Protein AF-A0A377XHD4-F1 (afdb_monomer_lite)

InterPro domains:
  IPR001851 ABC transporter, permease [PF02653] (3-111)

Structure (mmCIF, N/CA/C/O backbone):
data_AF-A0A377XHD4-F1
#
_entry.id   AF-A0A377XHD4-F1
#
loop_
_atom_site.group_PDB
_atom_site.id
_atom_site.type_symbol
_atom_site.label_atom_id
_atom_site.label_alt_id
_atom_site.label_comp_id
_atom_site.label_asym_id
_atom_site.label_entity_id
_atom_site.label_seq_id
_atom_site.pdbx_PDB_ins_code
_atom_site.Cartn_x
_atom_site.Cartn_y
_atom_site.Cartn_z
_atom_site.occupancy
_atom_site.B_iso_or_equiv
_atom_site.auth_seq_id
_atom_site.auth_comp_id
_atom_site.auth_asym_id
_atom_site.auth_atom_id
_atom_site.pdbx_PDB_model_num
ATOM 1 N N . MET A 1 1 ? -12.209 2.054 0.704 1.00 70.94 1 MET A N 1
ATOM 2 C CA . MET A 1 1 ? -13.203 3.021 1.228 1.00 70.94 1 MET A CA 1
ATOM 3 C C . MET A 1 1 ? -14.648 2.542 1.090 1.00 70.94 1 MET A C 1
ATOM 5 O O . MET A 1 1 ? -15.333 2.588 2.097 1.00 70.94 1 MET A O 1
ATOM 9 N N . LEU A 1 2 ? -15.109 2.061 -0.081 1.00 71.88 2 LEU A N 1
ATOM 10 C CA . LEU A 1 2 ? -16.499 1.586 -0.277 1.00 71.88 2 LEU A CA 1
ATOM 11 C C . LEU A 1 2 ? -16.975 0.638 0.840 1.00 71.88 2 LEU A C 1
ATOM 13 O O . LEU A 1 2 ? -17.995 0.892 1.466 1.00 71.88 2 LEU A O 1
ATOM 17 N N . PHE A 1 3 ? -16.193 -0.406 1.119 1.00 69.25 3 PHE A N 1
ATOM 18 C CA . PHE A 1 3 ? -16.519 -1.399 2.141 1.00 69.25 3 PHE A CA 1
ATOM 19 C C . PHE A 1 3 ? -16.606 -0.798 3.554 1.00 69.25 3 PHE A C 1
ATOM 21 O O . PHE A 1 3 ? -17.571 -1.034 4.265 1.00 69.25 3 PHE A O 1
ATOM 28 N N . CYS A 1 4 ? -15.648 0.051 3.939 1.00 70.31 4 CYS A N 1
ATOM 29 C CA . CYS A 1 4 ? -15.655 0.710 5.248 1.00 70.31 4 CYS A CA 1
ATOM 30 C C . CYS A 1 4 ? -16.914 1.563 5.449 1.00 70.31 4 CYS A C 1
ATOM 32 O O . CYS A 1 4 ? -17.553 1.458 6.490 1.00 70.31 4 CYS A O 1
ATOM 34 N N . LEU A 1 5 ? -17.305 2.334 4.425 1.00 75.56 5 LEU A N 1
ATOM 35 C CA . LEU A 1 5 ? -18.517 3.156 4.472 1.00 75.56 5 LEU A CA 1
ATOM 36 C C . LEU A 1 5 ? -19.784 2.304 4.595 1.00 75.56 5 LEU A C 1
ATOM 38 O O . LEU A 1 5 ? -20.689 2.676 5.338 1.00 75.56 5 LEU A O 1
ATOM 42 N N . ALA A 1 6 ? -19.844 1.164 3.900 1.00 74.06 6 ALA A N 1
ATOM 43 C CA . ALA A 1 6 ? -20.957 0.223 4.023 1.00 74.06 6 ALA A CA 1
ATOM 44 C C . ALA A 1 6 ? -21.071 -0.352 5.448 1.00 74.06 6 ALA A C 1
ATOM 46 O O . ALA A 1 6 ? -22.179 -0.533 5.947 1.00 74.06 6 ALA A O 1
ATOM 47 N N . SER A 1 7 ? -19.940 -0.549 6.129 1.00 71.44 7 SER A N 1
ATOM 48 C CA . SER A 1 7 ? -19.875 -0.990 7.529 1.00 71.44 7 SER A CA 1
ATOM 49 C C . SER A 1 7 ? -20.094 0.130 8.558 1.00 71.44 7 SER A C 1
ATOM 51 O O . SER A 1 7 ? -20.024 -0.128 9.757 1.00 71.44 7 SER A O 1
ATOM 53 N N . GLY A 1 8 ? -20.363 1.368 8.123 1.00 75.19 8 GLY A N 1
ATOM 54 C CA . GLY A 1 8 ? -20.560 2.526 9.005 1.00 75.19 8 GLY A CA 1
ATOM 55 C C . GLY A 1 8 ? -19.269 3.150 9.550 1.00 75.19 8 GLY A C 1
ATOM 56 O O . GLY A 1 8 ? -19.336 4.033 10.403 1.00 75.19 8 GLY A O 1
ATOM 57 N N . ASP A 1 9 ? -18.110 2.728 9.042 1.00 80.56 9 ASP A N 1
ATOM 58 C CA . ASP A 1 9 ? -16.787 3.200 9.445 1.00 80.56 9 ASP A CA 1
ATOM 59 C C . ASP A 1 9 ? -16.126 4.069 8.359 1.00 80.56 9 ASP A C 1
ATOM 61 O O . ASP A 1 9 ? -16.494 4.072 7.183 1.00 80.56 9 ASP A O 1
ATOM 65 N N . PHE A 1 10 ? -15.085 4.808 8.746 1.00 80.12 10 PHE A N 1
ATOM 66 C CA . PHE A 1 10 ? -14.289 5.630 7.833 1.00 80.12 10 PHE A CA 1
ATOM 67 C C . PHE A 1 10 ? -12.862 5.096 7.737 1.00 80.12 10 PHE A C 1
ATOM 69 O O . PHE A 1 10 ? -12.221 4.861 8.758 1.00 80.12 10 PHE A O 1
ATOM 76 N N . ASP A 1 11 ? -12.343 4.971 6.512 1.00 86.12 11 ASP A N 1
ATOM 77 C CA . ASP A 1 11 ? -10.920 4.726 6.266 1.00 86.12 11 ASP A CA 1
ATOM 78 C C . ASP A 1 11 ? -10.285 5.933 5.583 1.00 86.12 11 ASP A C 1
ATOM 80 O O . ASP A 1 11 ? -10.370 6.111 4.366 1.00 86.12 11 ASP A O 1
ATOM 84 N N . LEU A 1 12 ? -9.648 6.769 6.399 1.00 89.75 12 LEU A N 1
ATOM 85 C CA . LEU A 1 12 ? -8.929 7.956 5.943 1.00 89.75 12 LEU A CA 1
ATOM 86 C C . LEU A 1 12 ? -7.500 7.640 5.482 1.00 89.75 12 LEU A C 1
ATOM 88 O O . LEU A 1 12 ? -6.869 8.458 4.815 1.00 89.75 12 LEU A O 1
ATOM 92 N N . SER A 1 13 ? -6.987 6.445 5.785 1.00 92.19 13 SER A N 1
ATOM 93 C CA . SER A 1 13 ? -5.611 6.068 5.458 1.00 92.19 13 SER A CA 1
ATOM 94 C C . SER A 1 13 ? -5.407 5.745 3.976 1.00 92.19 13 SER A C 1
ATOM 96 O O . SER A 1 13 ? -4.274 5.825 3.498 1.00 92.19 13 SER A O 1
ATOM 98 N N . VAL A 1 14 ? -6.488 5.473 3.228 1.00 92.12 14 VAL A N 1
ATOM 99 C CA . VAL A 1 14 ? -6.475 5.020 1.823 1.00 92.12 14 VAL A CA 1
ATOM 100 C C . VAL A 1 14 ? -5.527 5.830 0.939 1.00 92.12 14 VAL A C 1
ATOM 102 O O . VAL A 1 14 ? -4.692 5.248 0.255 1.00 92.12 14 VAL A O 1
ATOM 105 N N . ALA A 1 15 ? -5.604 7.163 0.968 1.00 92.50 15 ALA A N 1
ATOM 106 C CA . ALA A 1 15 ? -4.766 8.006 0.112 1.00 92.50 15 ALA A CA 1
ATOM 107 C C . ALA A 1 15 ? -3.268 7.857 0.428 1.00 92.50 15 ALA A C 1
ATOM 109 O O . ALA A 1 15 ? -2.437 7.792 -0.477 1.00 92.50 15 ALA A O 1
ATOM 110 N N . SER A 1 16 ? -2.925 7.760 1.715 1.00 95.19 16 SER A N 1
ATOM 111 C CA . SER A 1 16 ? -1.532 7.604 2.146 1.00 95.19 16 SER A CA 1
ATOM 112 C C . SER A 1 16 ? -1.009 6.200 1.852 1.00 95.19 16 SER A C 1
ATOM 114 O O . SER A 1 16 ? 0.137 6.059 1.435 1.00 95.19 16 SER A O 1
ATOM 116 N N . VAL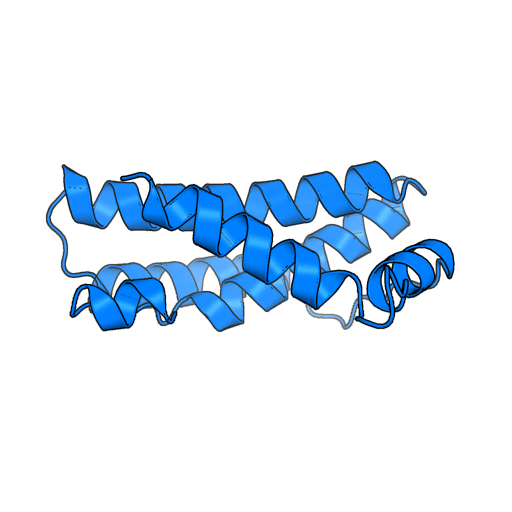 A 1 17 ? -1.855 5.174 1.991 1.00 96.62 17 VAL A N 1
ATOM 117 C CA . VAL A 1 17 ? -1.527 3.790 1.617 1.00 96.62 17 VAL A CA 1
ATOM 118 C C . VAL A 1 17 ? -1.293 3.666 0.118 1.00 96.62 17 VAL A C 1
ATOM 120 O O . VAL A 1 17 ? -0.284 3.088 -0.273 1.00 96.62 17 VAL A O 1
ATOM 123 N N . ILE A 1 18 ? -2.153 4.258 -0.717 1.00 94.94 18 ILE A N 1
ATOM 124 C CA . ILE A 1 18 ? -1.967 4.283 -2.177 1.00 94.94 18 ILE A CA 1
ATOM 125 C C . ILE A 1 18 ? -0.628 4.938 -2.533 1.00 94.94 18 ILE A C 1
ATOM 127 O O . ILE A 1 18 ? 0.152 4.362 -3.290 1.00 94.94 18 ILE A O 1
ATOM 131 N N . ALA A 1 19 ? -0.331 6.108 -1.958 1.00 95.44 19 ALA A N 1
ATOM 132 C CA . ALA A 1 19 ? 0.921 6.814 -2.221 1.00 95.44 19 ALA A CA 1
ATOM 133 C C . ALA A 1 19 ? 2.150 5.994 -1.789 1.00 95.44 19 ALA A C 1
ATOM 135 O O . ALA A 1 19 ? 3.094 5.836 -2.560 1.00 95.44 19 ALA A O 1
ATOM 136 N N . CYS A 1 20 ? 2.126 5.432 -0.579 1.00 97.12 20 CYS A N 1
ATOM 137 C CA . CYS A 1 20 ? 3.239 4.659 -0.036 1.00 97.12 20 CYS A CA 1
ATOM 138 C C . CYS A 1 20 ? 3.461 3.344 -0.795 1.00 97.12 20 CYS A C 1
ATOM 140 O O . CYS A 1 20 ? 4.598 3.009 -1.126 1.00 97.12 20 CYS A O 1
ATOM 142 N N . ALA A 1 21 ? 2.388 2.628 -1.141 1.00 97.12 21 ALA A N 1
ATOM 143 C CA . ALA A 1 21 ? 2.464 1.407 -1.938 1.00 97.12 21 ALA A CA 1
ATOM 144 C C . ALA A 1 21 ? 2.994 1.689 -3.351 1.00 97.12 21 ALA A C 1
ATOM 146 O O . ALA A 1 21 ? 3.831 0.936 -3.850 1.00 97.12 21 ALA A O 1
ATOM 147 N N . GLY A 1 22 ? 2.568 2.794 -3.973 1.00 95.56 22 GLY A N 1
ATOM 148 C CA . GLY A 1 22 ? 3.058 3.226 -5.284 1.00 95.56 22 GLY A CA 1
ATOM 149 C C . GLY A 1 22 ? 4.547 3.571 -5.271 1.00 95.56 22 GLY A C 1
ATOM 150 O O . GLY A 1 22 ? 5.305 3.038 -6.076 1.00 95.56 22 GLY A O 1
ATOM 151 N N . VAL A 1 23 ? 4.989 4.388 -4.310 1.00 96.88 23 VAL A N 1
ATOM 152 C CA . VAL A 1 23 ? 6.413 4.728 -4.135 1.00 96.88 23 VAL A CA 1
ATOM 153 C C . VAL A 1 23 ? 7.245 3.481 -3.848 1.00 96.88 23 VAL A C 1
ATOM 155 O O . VAL A 1 23 ? 8.292 3.296 -4.457 1.00 96.88 23 VAL A O 1
ATOM 158 N N . THR A 1 24 ? 6.774 2.596 -2.967 1.00 97.12 24 THR A N 1
ATOM 159 C CA . THR A 1 24 ? 7.472 1.341 -2.645 1.00 97.12 24 THR A CA 1
ATOM 160 C C . THR A 1 24 ? 7.613 0.457 -3.877 1.00 97.12 24 THR A C 1
ATOM 162 O O . THR A 1 24 ? 8.692 -0.066 -4.136 1.00 97.12 24 THR A O 1
ATOM 165 N N . THR A 1 25 ? 6.548 0.341 -4.674 1.00 97.00 25 THR A N 1
ATOM 166 C CA . THR A 1 25 ? 6.582 -0.369 -5.958 1.00 97.00 25 THR A CA 1
ATOM 167 C C . THR A 1 25 ? 7.648 0.232 -6.867 1.00 97.00 25 THR A C 1
ATOM 169 O O . THR A 1 25 ? 8.507 -0.495 -7.355 1.00 97.00 25 THR A O 1
ATOM 172 N N . ALA A 1 26 ? 7.643 1.555 -7.045 1.00 96.38 26 ALA A N 1
ATOM 173 C CA . ALA A 1 26 ? 8.586 2.242 -7.919 1.00 96.38 26 ALA A CA 1
ATOM 174 C C . ALA A 1 26 ? 10.043 2.064 -7.471 1.00 96.38 26 ALA A C 1
ATOM 176 O O . ALA A 1 26 ? 10.893 1.677 -8.268 1.00 96.38 26 ALA A O 1
ATOM 177 N N . VAL A 1 27 ? 10.323 2.270 -6.183 1.00 96.31 27 VAL A N 1
ATOM 178 C CA . VAL A 1 27 ? 11.665 2.099 -5.611 1.00 96.31 27 VAL A CA 1
ATOM 179 C C . VAL A 1 27 ? 12.153 0.662 -5.777 1.00 96.31 27 VAL A C 1
ATOM 181 O O . VAL A 1 27 ? 13.282 0.450 -6.208 1.00 96.31 27 VAL A O 1
ATOM 184 N N . VAL A 1 28 ? 11.315 -0.338 -5.497 1.00 96.69 28 VAL A N 1
ATOM 185 C CA . VAL A 1 28 ? 11.718 -1.746 -5.616 1.00 96.69 28 VAL A CA 1
ATOM 186 C C . VAL A 1 28 ? 11.940 -2.151 -7.074 1.00 96.69 28 VAL A C 1
ATOM 188 O O . VAL A 1 28 ? 12.904 -2.868 -7.340 1.00 96.69 28 VAL A O 1
ATOM 191 N N . ILE A 1 29 ? 11.126 -1.678 -8.027 1.00 96.38 29 ILE A N 1
ATOM 192 C CA . ILE A 1 29 ? 11.384 -1.904 -9.463 1.00 96.38 29 ILE A CA 1
ATOM 193 C C . ILE A 1 29 ? 12.732 -1.298 -9.847 1.00 96.38 29 ILE A C 1
ATOM 195 O O . ILE A 1 29 ? 13.555 -1.990 -10.435 1.00 96.38 29 ILE A O 1
ATOM 199 N N . ASN A 1 30 ? 12.985 -0.047 -9.463 1.00 94.12 30 ASN A N 1
ATOM 200 C CA . ASN A 1 30 ? 14.210 0.660 -9.833 1.00 94.12 30 ASN A CA 1
ATOM 201 C C . ASN A 1 30 ? 15.468 0.041 -9.197 1.00 94.12 30 ASN A C 1
ATOM 203 O O . ASN A 1 30 ? 16.534 0.085 -9.798 1.00 94.12 30 ASN A O 1
ATOM 207 N N . LEU A 1 31 ? 15.360 -0.545 -7.999 1.00 94.12 31 LEU A N 1
ATOM 208 C CA . LEU A 1 31 ? 16.484 -1.195 -7.313 1.00 94.12 31 LEU A CA 1
ATOM 209 C C . LEU A 1 31 ? 16.734 -2.639 -7.762 1.00 94.12 31 LEU A C 1
ATOM 211 O O . LEU A 1 31 ? 17.873 -3.094 -7.733 1.00 94.12 31 LEU A O 1
ATOM 215 N N . SER A 1 32 ? 15.680 -3.386 -8.097 1.00 94.38 32 SER A N 1
ATOM 216 C CA . SER A 1 32 ? 15.776 -4.824 -8.400 1.00 94.38 32 SER A CA 1
ATOM 217 C C . SER A 1 32 ? 15.671 -5.159 -9.886 1.00 94.38 32 SER A C 1
ATOM 219 O O . SER A 1 32 ? 15.838 -6.322 -10.247 1.00 94.38 32 SER A O 1
ATOM 221 N N . GLU A 1 33 ? 15.314 -4.179 -10.722 1.00 91.88 33 GLU A N 1
ATOM 222 C CA . GLU A 1 33 ? 14.964 -4.325 -12.146 1.00 91.88 33 GLU A CA 1
ATOM 223 C C . GLU A 1 33 ? 13.827 -5.335 -12.415 1.00 91.88 33 GLU A C 1
ATOM 225 O O . GLU A 1 33 ? 13.543 -5.721 -13.553 1.00 91.88 33 GLU A O 1
ATOM 230 N N . SER A 1 34 ? 13.134 -5.766 -11.357 1.00 93.69 34 SER A N 1
ATOM 231 C CA . SER A 1 34 ? 12.096 -6.785 -11.408 1.00 93.69 34 SER A CA 1
ATOM 232 C C . SER A 1 34 ? 10.727 -6.176 -11.152 1.00 93.69 34 SER A C 1
ATOM 234 O O . SER A 1 34 ? 10.361 -5.819 -10.029 1.00 93.69 34 SER A O 1
ATOM 236 N N . LEU A 1 35 ? 9.927 -6.146 -12.217 1.00 93.56 35 LEU A N 1
ATOM 237 C CA . LEU A 1 35 ? 8.530 -5.725 -12.196 1.00 93.56 35 LEU A CA 1
ATOM 238 C C . LEU A 1 35 ? 7.719 -6.448 -11.109 1.00 93.56 35 LEU A C 1
ATOM 240 O O . LEU A 1 35 ? 6.995 -5.825 -10.334 1.00 93.56 35 LEU A O 1
ATOM 244 N N . TRP A 1 36 ? 7.852 -7.773 -11.042 1.00 94.50 36 TRP A N 1
ATOM 245 C CA . TRP A 1 36 ? 7.053 -8.610 -10.148 1.00 94.50 36 TRP A CA 1
ATOM 246 C C . TRP A 1 36 ? 7.418 -8.413 -8.678 1.00 94.50 36 TRP A C 1
ATOM 248 O O . TRP A 1 36 ? 6.523 -8.413 -7.834 1.00 94.50 36 TRP A O 1
ATOM 258 N N . LEU A 1 37 ? 8.703 -8.197 -8.371 1.00 95.81 37 LEU A N 1
ATOM 259 C CA . LEU A 1 37 ? 9.136 -7.878 -7.007 1.00 95.81 37 LEU A CA 1
ATOM 260 C C . LEU A 1 37 ? 8.579 -6.528 -6.556 1.00 95.81 37 LEU A C 1
ATOM 262 O O . LEU A 1 37 ? 8.104 -6.414 -5.427 1.00 95.81 37 LEU A O 1
ATOM 266 N N . GLY A 1 38 ? 8.566 -5.536 -7.447 1.00 96.06 38 GLY A N 1
ATOM 267 C CA . GLY A 1 38 ? 7.944 -4.245 -7.181 1.00 96.06 38 GLY A CA 1
ATOM 268 C C . GLY A 1 38 ? 6.462 -4.347 -6.859 1.00 96.06 38 GLY A C 1
ATOM 269 O O . GLY A 1 38 ? 6.018 -3.862 -5.818 1.00 96.06 38 GLY A O 1
ATOM 270 N N . ILE A 1 39 ? 5.703 -5.017 -7.732 1.00 94.75 39 ILE A N 1
ATOM 271 C CA . ILE A 1 39 ? 4.260 -5.229 -7.546 1.00 94.75 39 ILE A CA 1
ATOM 272 C C . ILE A 1 39 ? 3.998 -5.960 -6.225 1.00 94.75 39 ILE A C 1
ATOM 274 O O . ILE A 1 39 ? 3.144 -5.538 -5.444 1.00 94.75 39 ILE A O 1
ATOM 278 N N . ALA A 1 40 ? 4.752 -7.025 -5.940 1.00 96.69 40 ALA A N 1
ATOM 279 C CA . ALA A 1 40 ? 4.617 -7.775 -4.696 1.00 96.69 40 ALA A CA 1
ATOM 280 C C . ALA A 1 40 ? 4.892 -6.899 -3.464 1.00 96.69 40 ALA A C 1
ATOM 282 O O . ALA A 1 40 ? 4.133 -6.955 -2.499 1.00 96.69 40 ALA A O 1
ATOM 283 N N . ALA A 1 41 ? 5.924 -6.053 -3.499 1.00 97.06 41 ALA A N 1
ATOM 284 C CA . ALA A 1 41 ? 6.254 -5.155 -2.395 1.00 97.06 41 ALA A CA 1
ATOM 285 C C . ALA A 1 41 ? 5.145 -4.124 -2.123 1.00 97.06 41 ALA A C 1
ATOM 287 O O . ALA A 1 41 ? 4.750 -3.934 -0.970 1.00 97.06 41 ALA A O 1
ATOM 288 N N . GLY A 1 42 ? 4.593 -3.502 -3.171 1.00 96.38 42 GLY A N 1
ATOM 289 C CA . GLY A 1 42 ? 3.464 -2.576 -3.039 1.00 96.38 42 GLY A CA 1
ATOM 290 C C . GLY A 1 42 ? 2.208 -3.242 -2.473 1.00 96.38 42 GLY A C 1
ATOM 291 O O . GLY A 1 42 ? 1.583 -2.709 -1.553 1.00 96.38 42 GLY A O 1
ATOM 292 N N . LEU A 1 43 ? 1.865 -4.434 -2.974 1.00 95.38 43 LEU A N 1
ATOM 293 C CA . LEU A 1 43 ? 0.728 -5.220 -2.483 1.00 95.38 43 LEU A CA 1
ATOM 294 C C . LEU A 1 43 ? 0.901 -5.624 -1.016 1.00 95.38 43 LEU A C 1
ATOM 296 O O . LEU A 1 43 ? -0.040 -5.489 -0.232 1.00 95.38 43 LEU A O 1
ATOM 300 N N . LEU A 1 44 ? 2.099 -6.070 -0.628 1.00 96.88 44 LEU A N 1
ATOM 301 C CA . LEU A 1 44 ? 2.416 -6.414 0.758 1.00 96.88 44 LEU A CA 1
ATOM 302 C C . LEU A 1 44 ? 2.257 -5.209 1.686 1.00 96.88 44 LEU A C 1
ATOM 304 O O . LEU A 1 44 ? 1.679 -5.351 2.761 1.00 96.88 44 LEU A O 1
ATOM 308 N N . LEU A 1 45 ? 2.701 -4.019 1.274 1.00 96.62 45 LEU A N 1
ATOM 309 C CA . LEU A 1 45 ? 2.544 -2.808 2.080 1.00 96.62 45 LEU A CA 1
ATOM 310 C C . LEU A 1 45 ? 1.066 -2.453 2.291 1.00 96.62 45 LEU A C 1
ATOM 312 O O . LEU A 1 45 ? 0.651 -2.174 3.418 1.00 96.62 45 LEU A O 1
ATOM 316 N N . GLY A 1 46 ? 0.262 -2.511 1.227 1.00 94.62 46 GLY A N 1
ATOM 317 C CA . GLY A 1 46 ? -1.183 -2.291 1.315 1.00 94.62 46 GLY A CA 1
ATOM 318 C C . GLY A 1 46 ? -1.874 -3.310 2.224 1.00 94.62 46 GLY A C 1
ATOM 319 O O . GLY A 1 46 ? -2.643 -2.929 3.109 1.00 94.62 46 GLY A O 1
ATOM 320 N N . ALA A 1 47 ? -1.547 -4.595 2.063 1.00 94.31 47 ALA A N 1
ATOM 321 C CA . ALA A 1 47 ? -2.094 -5.679 2.874 1.00 94.31 47 ALA A CA 1
ATOM 322 C C . ALA A 1 47 ? -1.721 -5.536 4.357 1.00 94.31 47 ALA A C 1
ATOM 324 O O . ALA A 1 47 ? -2.586 -5.677 5.219 1.00 94.31 47 ALA A O 1
ATOM 325 N N . LEU A 1 48 ? -0.465 -5.197 4.664 1.00 96.06 48 LEU A N 1
ATOM 326 C CA . LEU A 1 48 ? -0.011 -4.956 6.034 1.00 96.06 48 LEU A CA 1
ATOM 327 C C . LEU A 1 48 ? -0.720 -3.755 6.659 1.00 96.06 48 LEU A C 1
ATOM 329 O O . LEU A 1 48 ? -1.165 -3.844 7.801 1.00 96.06 48 LEU A O 1
ATOM 333 N N . SER A 1 49 ? -0.886 -2.657 5.920 1.00 95.00 49 SER A N 1
ATOM 334 C CA . SER A 1 49 ? -1.626 -1.494 6.422 1.00 95.00 49 SER A CA 1
ATOM 335 C C . SER A 1 49 ? -3.087 -1.837 6.724 1.00 95.00 49 SER A C 1
ATOM 337 O O . SER A 1 49 ? -3.613 -1.444 7.767 1.00 95.00 49 SER A O 1
ATOM 339 N N . GLY A 1 50 ? -3.740 -2.594 5.837 1.00 92.25 50 GLY A N 1
ATOM 340 C CA . GLY A 1 50 ? -5.105 -3.078 6.049 1.00 92.25 50 GLY A CA 1
ATOM 341 C C . GLY A 1 50 ? -5.209 -4.008 7.258 1.00 92.25 50 GLY A C 1
ATOM 342 O O . GLY A 1 50 ? -6.094 -3.833 8.093 1.00 92.25 50 GLY A O 1
ATOM 343 N N . LEU A 1 51 ? -4.264 -4.941 7.401 1.00 94.38 51 LEU A N 1
ATOM 344 C CA . LEU A 1 51 ? -4.186 -5.865 8.532 1.00 94.38 51 LEU A CA 1
ATOM 345 C C . LEU A 1 51 ? -4.006 -5.119 9.858 1.00 94.38 51 LEU A C 1
ATOM 347 O O . LEU A 1 51 ? -4.697 -5.429 10.823 1.00 94.38 51 LEU A O 1
ATOM 351 N N . VAL A 1 52 ? -3.114 -4.127 9.914 1.00 95.38 52 VAL A N 1
ATOM 352 C CA . VAL A 1 52 ? -2.885 -3.317 11.120 1.00 95.38 52 VAL A CA 1
ATOM 353 C C . VAL A 1 52 ? -4.152 -2.558 11.504 1.00 95.38 52 VAL A C 1
ATOM 355 O O . VAL A 1 52 ? -4.587 -2.656 12.652 1.00 95.38 52 VAL A O 1
ATOM 358 N N . ASN A 1 53 ? -4.788 -1.865 10.555 1.00 93.06 53 ASN A N 1
ATOM 359 C CA . ASN A 1 53 ? -6.044 -1.158 10.815 1.00 93.06 53 ASN A CA 1
ATOM 360 C C . ASN A 1 53 ? -7.135 -2.121 11.301 1.00 93.06 53 ASN A C 1
ATOM 362 O O . ASN A 1 53 ? -7.735 -1.893 12.351 1.00 93.06 53 ASN A O 1
ATOM 366 N N . GLY A 1 54 ? -7.348 -3.224 10.579 1.00 91.06 54 GLY A N 1
ATOM 367 C CA . GLY A 1 54 ? -8.350 -4.232 10.921 1.00 91.06 54 GLY A CA 1
ATOM 368 C C . GLY A 1 54 ? -8.097 -4.875 12.282 1.00 91.06 54 GLY A C 1
ATOM 369 O O . GLY A 1 54 ? -9.025 -5.031 13.071 1.00 91.06 54 GLY A O 1
ATOM 370 N N . PHE A 1 55 ? -6.843 -5.185 12.613 1.00 95.38 55 PHE A N 1
ATOM 371 C CA . PHE A 1 55 ? -6.470 -5.745 13.909 1.00 95.38 55 PHE A CA 1
ATOM 372 C C . PHE A 1 55 ? -6.753 -4.769 15.053 1.00 95.38 55 PHE A C 1
ATOM 374 O O . PHE A 1 55 ? -7.374 -5.146 16.047 1.00 95.38 55 PHE A O 1
ATOM 381 N N . VAL A 1 56 ? -6.332 -3.511 14.919 1.00 95.25 56 VAL A N 1
ATOM 382 C CA . VAL A 1 56 ? -6.530 -2.491 15.957 1.00 95.25 56 VAL A CA 1
ATOM 383 C C . VAL A 1 56 ? -8.021 -2.235 16.193 1.00 95.25 56 VAL A C 1
ATOM 385 O O . VAL A 1 56 ? -8.461 -2.173 17.341 1.00 95.25 56 VAL A O 1
ATOM 388 N N . ILE A 1 57 ? -8.816 -2.157 15.129 1.00 92.44 57 ILE A N 1
ATOM 389 C CA . ILE A 1 57 ? -10.260 -1.927 15.238 1.00 92.44 57 ILE A CA 1
ATOM 390 C C . ILE A 1 57 ? -10.954 -3.163 15.829 1.00 92.44 57 ILE A C 1
ATOM 392 O O . ILE A 1 57 ? -11.624 -3.068 16.856 1.00 92.44 57 ILE A O 1
ATOM 396 N N . ALA A 1 58 ? -10.744 -4.348 15.248 1.00 92.06 58 ALA A N 1
ATOM 397 C CA . ALA A 1 58 ? -11.483 -5.553 15.626 1.00 92.06 58 ALA A CA 1
ATOM 398 C C . ALA A 1 58 ? -11.043 -6.158 16.970 1.00 92.06 58 ALA A C 1
ATOM 400 O O . ALA A 1 58 ? -11.873 -6.682 17.714 1.00 92.06 58 ALA A O 1
ATOM 401 N N . ARG A 1 59 ? -9.742 -6.123 17.300 1.00 95.00 59 ARG A N 1
ATOM 402 C CA . ARG A 1 59 ? -9.205 -6.734 18.532 1.00 95.00 59 ARG A CA 1
ATOM 403 C C . ARG A 1 59 ? -9.026 -5.739 19.664 1.00 95.00 59 ARG A C 1
ATOM 405 O O . ARG A 1 59 ? -9.374 -6.070 20.795 1.00 95.00 59 ARG A O 1
ATOM 412 N N . LEU A 1 60 ? -8.487 -4.553 19.382 1.00 94.50 60 LEU A N 1
ATOM 413 C CA . LEU A 1 60 ? -8.228 -3.546 20.418 1.00 94.50 60 LEU A CA 1
ATOM 414 C C . LEU A 1 60 ? -9.434 -2.631 20.663 1.00 94.50 60 LEU A C 1
ATOM 416 O O . LEU A 1 60 ? -9.425 -1.879 21.633 1.00 94.50 60 LEU A O 1
ATOM 420 N N . LYS A 1 61 ? -10.482 -2.727 19.828 1.00 92.19 61 LYS A N 1
ATOM 421 C CA . LYS A 1 61 ? -11.736 -1.964 19.949 1.00 92.19 61 LYS A CA 1
ATOM 422 C C . LYS A 1 61 ? -11.513 -0.449 19.970 1.00 92.19 61 LYS A C 1
ATOM 424 O O . LYS A 1 61 ? -12.259 0.290 20.610 1.00 92.19 61 LYS A O 1
ATOM 429 N N . ILE A 1 62 ? -10.471 0.011 19.277 1.00 92.62 62 ILE A N 1
ATOM 430 C CA . ILE A 1 62 ? -10.218 1.436 19.061 1.00 92.62 62 ILE A CA 1
ATOM 431 C C . ILE A 1 62 ? -11.091 1.904 17.894 1.00 92.62 62 ILE A C 1
ATOM 433 O O . ILE A 1 62 ? -11.309 1.171 16.933 1.00 92.62 62 ILE A O 1
ATOM 437 N N . ASN A 1 63 ? -11.604 3.130 17.989 1.00 91.56 63 ASN A N 1
A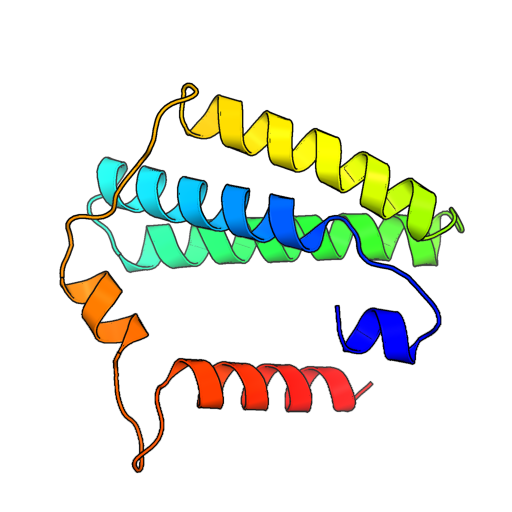TOM 438 C CA . ASN A 1 63 ? -12.453 3.717 16.9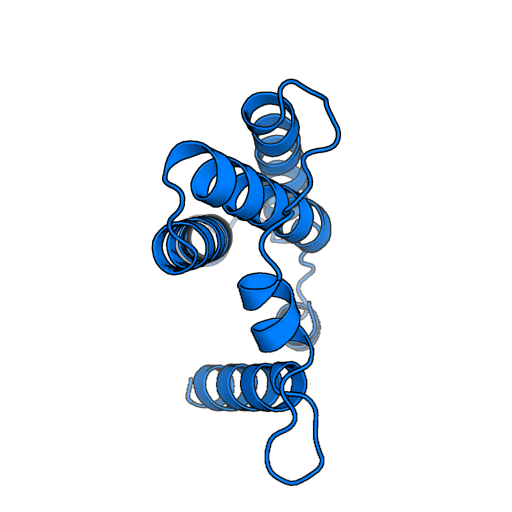59 1.00 91.56 63 ASN A CA 1
ATOM 439 C C . ASN A 1 63 ? -11.729 3.810 15.598 1.00 91.56 63 ASN A C 1
ATOM 441 O O . ASN A 1 63 ? -10.600 4.307 15.527 1.00 91.56 63 ASN A O 1
ATOM 445 N N . ALA A 1 64 ? -12.415 3.407 14.523 1.00 90.75 64 ALA A N 1
ATOM 446 C CA . ALA A 1 64 ? -11.879 3.363 13.163 1.00 90.75 64 ALA A CA 1
ATOM 447 C C . ALA A 1 64 ? -11.346 4.711 12.655 1.00 90.75 64 ALA A C 1
ATOM 449 O O . ALA A 1 64 ? -10.307 4.751 11.994 1.00 90.75 64 ALA A O 1
ATOM 450 N N . LEU A 1 65 ? -11.994 5.825 13.008 1.00 90.56 65 LEU A N 1
ATOM 451 C CA . LEU A 1 65 ? -11.549 7.165 12.625 1.00 90.56 65 LEU A CA 1
ATOM 452 C C . LEU A 1 65 ? -10.168 7.475 13.214 1.00 90.56 65 LEU A C 1
ATOM 454 O O . LEU A 1 65 ? -9.275 7.927 12.503 1.00 90.56 65 LEU A O 1
ATOM 458 N N . ILE A 1 66 ? -9.978 7.207 14.508 1.00 93.25 66 ILE A N 1
ATOM 459 C CA . ILE A 1 66 ? -8.715 7.488 15.205 1.00 93.25 66 ILE A CA 1
ATOM 460 C C . ILE A 1 66 ? -7.609 6.580 14.662 1.00 93.25 66 ILE A C 1
ATOM 462 O O . ILE A 1 66 ? -6.516 7.058 14.355 1.00 93.25 66 ILE A O 1
ATOM 466 N N . THR A 1 67 ? -7.899 5.288 14.497 1.00 94.56 67 THR A N 1
ATOM 467 C CA . THR A 1 67 ? -6.944 4.318 13.950 1.00 94.56 67 THR A CA 1
ATOM 468 C C . THR A 1 67 ? -6.505 4.703 12.543 1.00 94.56 67 THR A C 1
ATOM 470 O O . THR A 1 67 ? -5.310 4.771 12.270 1.00 94.56 67 THR A O 1
ATOM 473 N N . THR A 1 68 ? -7.446 5.011 11.651 1.00 94.25 68 THR A N 1
ATOM 474 C CA . THR A 1 68 ? -7.119 5.303 10.249 1.00 94.25 68 THR A CA 1
ATOM 475 C C . THR A 1 68 ? -6.450 6.665 10.083 1.00 94.25 68 THR A C 1
ATOM 477 O O . THR A 1 68 ? -5.562 6.783 9.243 1.00 94.25 68 THR A O 1
ATOM 480 N N . LEU A 1 69 ? -6.759 7.664 10.922 1.00 94.31 69 LEU A N 1
ATOM 481 C CA . LEU A 1 69 ? -5.988 8.913 10.990 1.00 94.31 69 LEU A CA 1
ATOM 482 C C . LEU A 1 69 ? -4.542 8.668 11.427 1.00 94.31 69 LEU A C 1
ATOM 484 O O . LEU A 1 69 ? -3.620 9.185 10.800 1.00 94.31 69 LEU A O 1
ATOM 488 N N . ALA A 1 70 ? -4.322 7.875 12.477 1.00 96.06 70 ALA A N 1
ATOM 489 C CA . ALA A 1 70 ? -2.975 7.553 12.943 1.00 96.06 70 ALA A CA 1
ATOM 490 C C . ALA A 1 70 ? -2.173 6.818 11.858 1.00 96.06 70 ALA A C 1
ATOM 492 O O . ALA A 1 70 ? -1.067 7.238 11.506 1.00 96.06 70 ALA A O 1
ATOM 493 N N . THR A 1 71 ? -2.761 5.778 11.263 1.00 96.00 71 THR A N 1
ATOM 494 C CA . THR A 1 71 ? -2.142 5.020 10.170 1.00 96.00 71 THR A CA 1
ATOM 495 C C . THR A 1 71 ? -1.873 5.898 8.955 1.00 96.00 71 THR A C 1
ATOM 497 O O . THR A 1 71 ? -0.802 5.788 8.365 1.00 96.00 71 THR A O 1
ATOM 500 N N . MET A 1 72 ? -2.771 6.831 8.615 1.00 96.00 72 MET A N 1
ATOM 501 C CA . MET A 1 72 ? -2.545 7.803 7.540 1.00 96.00 72 MET A CA 1
ATOM 502 C C . MET A 1 72 ? -1.226 8.559 7.743 1.00 96.00 72 MET A C 1
ATOM 504 O O . MET A 1 72 ? -0.406 8.627 6.831 1.00 96.00 72 MET A O 1
ATOM 508 N N . GLN A 1 73 ? -0.986 9.081 8.948 1.00 97.38 73 GLN A N 1
ATOM 509 C CA . GLN A 1 73 ? 0.218 9.863 9.244 1.00 97.38 73 GLN A CA 1
ATOM 510 C C . GLN A 1 73 ? 1.485 9.008 9.225 1.00 97.38 73 GLN A C 1
ATOM 512 O O . GLN A 1 73 ? 2.500 9.440 8.676 1.00 97.38 73 GLN A O 1
ATOM 517 N N . ILE A 1 74 ? 1.418 7.799 9.788 1.00 97.19 74 ILE A N 1
ATOM 518 C CA . ILE A 1 74 ? 2.543 6.855 9.826 1.00 97.19 74 ILE A CA 1
ATOM 519 C C . ILE A 1 74 ? 2.930 6.443 8.406 1.00 97.19 74 ILE A C 1
ATOM 521 O O . ILE A 1 74 ? 4.083 6.593 8.008 1.00 97.19 74 ILE A O 1
ATOM 525 N N . VAL A 1 75 ? 1.961 5.975 7.619 1.00 97.19 75 VAL A N 1
ATOM 526 C CA . VAL A 1 75 ? 2.193 5.478 6.258 1.00 97.19 75 VAL A CA 1
ATOM 527 C C . VAL A 1 75 ? 2.662 6.598 5.335 1.00 97.19 75 VAL A C 1
ATOM 529 O O . VAL A 1 75 ? 3.530 6.381 4.493 1.00 97.19 75 VAL A O 1
ATOM 532 N N . ARG A 1 76 ? 2.162 7.821 5.529 1.00 96.38 76 ARG A N 1
ATOM 533 C CA . ARG A 1 76 ? 2.651 8.999 4.810 1.00 96.38 76 ARG A CA 1
ATOM 534 C C . ARG A 1 76 ? 4.097 9.341 5.170 1.00 96.38 76 ARG A C 1
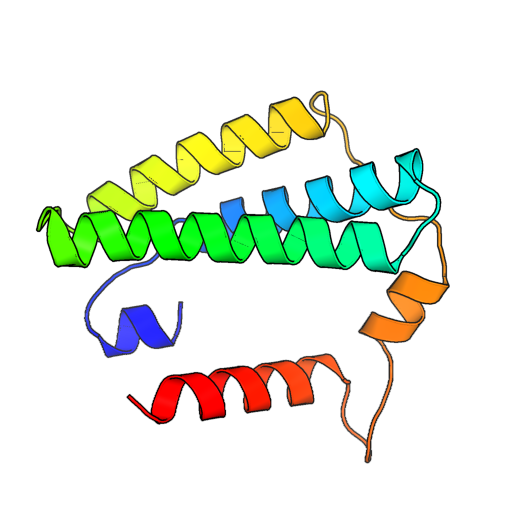ATOM 536 O O . ARG A 1 76 ? 4.879 9.651 4.280 1.00 96.38 76 ARG A O 1
ATOM 543 N N . GLY A 1 77 ? 4.466 9.266 6.450 1.00 96.81 77 GLY A N 1
ATOM 544 C CA . GLY A 1 77 ? 5.857 9.423 6.884 1.00 96.81 77 GLY A CA 1
ATOM 545 C C . GLY A 1 77 ? 6.771 8.368 6.261 1.00 96.81 77 GLY A C 1
ATOM 546 O O . GLY A 1 77 ? 7.824 8.706 5.727 1.00 96.81 77 GLY A O 1
ATOM 547 N N . LEU A 1 78 ? 6.327 7.108 6.238 1.00 96.62 78 LEU A N 1
ATOM 548 C CA . LEU A 1 78 ? 7.034 6.022 5.557 1.00 96.62 78 LEU A CA 1
ATOM 549 C C . LEU A 1 78 ? 7.204 6.301 4.061 1.00 96.62 78 LEU A C 1
ATOM 551 O O . LEU A 1 78 ? 8.300 6.123 3.546 1.00 96.62 78 LEU A O 1
ATOM 555 N N . ALA A 1 79 ? 6.174 6.808 3.378 1.00 96.31 79 ALA A N 1
ATOM 556 C CA . ALA A 1 79 ? 6.275 7.166 1.964 1.00 96.31 79 ALA A CA 1
ATOM 557 C C . ALA A 1 79 ? 7.370 8.216 1.714 1.00 96.31 79 ALA A C 1
ATOM 559 O O . ALA A 1 79 ? 8.133 8.091 0.757 1.00 96.31 79 ALA A O 1
ATOM 560 N N . TYR A 1 80 ? 7.487 9.223 2.587 1.00 96.81 80 TYR A N 1
ATOM 561 C CA . TYR A 1 80 ? 8.556 10.222 2.499 1.00 96.81 80 TYR A CA 1
ATOM 562 C C . TYR A 1 80 ? 9.943 9.629 2.742 1.00 96.81 80 TYR A C 1
ATOM 564 O O . TYR A 1 80 ? 10.877 9.995 2.037 1.00 96.81 80 TYR A O 1
ATOM 572 N N . ILE A 1 81 ? 10.078 8.706 3.696 1.00 96.69 81 ILE A N 1
ATOM 573 C CA . ILE A 1 81 ? 11.354 8.031 3.972 1.00 96.69 81 ILE A CA 1
ATOM 574 C C . ILE A 1 81 ? 11.764 7.156 2.783 1.00 96.69 81 ILE A C 1
ATOM 576 O O . ILE A 1 81 ? 12.895 7.236 2.330 1.00 96.69 81 ILE A O 1
ATOM 580 N N . ILE A 1 82 ? 10.842 6.355 2.244 1.00 95.44 82 ILE A N 1
ATOM 581 C CA . ILE A 1 82 ? 11.124 5.434 1.131 1.00 95.44 82 ILE A CA 1
ATOM 582 C C . ILE A 1 82 ? 11.465 6.202 -0.154 1.00 95.44 82 ILE A C 1
ATOM 584 O O . ILE A 1 82 ? 12.275 5.739 -0.949 1.00 95.44 82 ILE A O 1
ATOM 588 N N . SER A 1 83 ? 10.862 7.374 -0.363 1.00 95.00 83 SER A N 1
ATOM 589 C CA . SER A 1 83 ? 11.120 8.215 -1.540 1.00 95.00 83 SER A CA 1
ATOM 590 C C . SER A 1 83 ? 12.305 9.176 -1.398 1.00 95.00 83 SER A C 1
ATOM 592 O O . SER A 1 83 ? 12.556 9.944 -2.327 1.00 95.00 83 SER A O 1
ATOM 594 N N . ASP A 1 84 ? 12.978 9.224 -0.242 1.00 93.75 84 ASP A N 1
ATOM 595 C CA . ASP A 1 84 ? 13.896 10.318 0.120 1.00 93.75 84 ASP A CA 1
ATOM 596 C C . ASP A 1 84 ? 13.280 11.719 -0.101 1.00 93.75 84 ASP A C 1
ATOM 598 O O . ASP A 1 84 ? 13.956 12.683 -0.471 1.00 93.75 84 ASP A O 1
ATOM 602 N N . GLY A 1 85 ? 11.959 11.835 0.071 1.00 91.31 85 GLY A N 1
ATOM 603 C CA . GLY A 1 85 ? 11.196 13.060 -0.163 1.00 91.31 85 GLY A CA 1
ATOM 604 C C . GLY A 1 85 ? 11.078 13.497 -1.628 1.00 91.31 85 GLY A C 1
ATOM 605 O O . GLY A 1 85 ? 10.691 14.639 -1.882 1.00 91.31 85 GLY A O 1
ATOM 606 N N . LYS A 1 86 ? 11.409 12.632 -2.593 1.00 91.81 86 LYS A N 1
ATOM 607 C CA . LYS A 1 86 ? 11.418 12.947 -4.032 1.00 91.81 86 LYS A CA 1
ATOM 608 C C . LYS A 1 86 ? 10.279 12.258 -4.781 1.00 91.81 86 LYS A C 1
ATOM 610 O O . LYS A 1 86 ? 9.695 11.280 -4.329 1.00 91.81 86 LYS A O 1
ATOM 615 N N . ALA A 1 87 ? 9.973 12.754 -5.976 1.00 91.50 87 ALA A N 1
ATOM 616 C CA . ALA A 1 87 ? 9.120 12.021 -6.903 1.00 91.50 87 ALA A CA 1
ATOM 617 C C . ALA A 1 87 ? 9.900 10.825 -7.473 1.00 91.50 87 ALA A C 1
ATOM 619 O O . ALA A 1 87 ? 10.937 11.014 -8.107 1.00 91.50 87 ALA A O 1
ATOM 620 N N . VAL A 1 88 ? 9.398 9.608 -7.247 1.00 93.44 88 VAL A N 1
ATOM 621 C CA . VAL A 1 88 ? 9.969 8.371 -7.798 1.00 93.44 88 VAL A CA 1
ATOM 622 C C . VAL A 1 88 ? 9.048 7.864 -8.904 1.00 93.44 88 VAL A C 1
ATOM 624 O O . VAL A 1 88 ? 7.893 7.529 -8.645 1.00 93.44 88 VAL A O 1
ATOM 627 N N . GLY A 1 89 ? 9.553 7.849 -10.137 1.00 91.81 89 GLY A N 1
ATOM 628 C CA . GLY A 1 89 ? 8.854 7.312 -11.304 1.00 91.81 89 GLY A CA 1
ATOM 629 C C . GLY A 1 89 ? 9.237 5.862 -11.603 1.00 91.81 89 GLY A C 1
ATOM 630 O O . GLY A 1 89 ? 10.240 5.357 -11.098 1.00 91.81 89 GLY A O 1
ATOM 631 N N . ILE A 1 90 ? 8.432 5.214 -12.445 1.00 92.00 90 ILE A N 1
ATOM 632 C CA . ILE A 1 90 ? 8.731 3.917 -13.061 1.00 92.00 90 ILE A CA 1
ATOM 633 C C . ILE A 1 90 ? 8.925 4.179 -14.552 1.00 92.00 90 ILE A C 1
ATOM 635 O O . ILE A 1 90 ? 8.039 4.758 -15.177 1.00 92.00 90 ILE A O 1
ATOM 639 N N . GLU A 1 91 ? 10.060 3.767 -15.110 1.00 87.50 91 GLU A N 1
ATOM 640 C CA . GLU A 1 91 ? 10.354 3.914 -16.547 1.00 87.50 91 GLU A CA 1
ATOM 641 C C . GLU A 1 91 ? 10.044 2.639 -17.348 1.00 87.50 91 GLU A C 1
ATOM 643 O O . GLU A 1 91 ? 9.950 2.673 -18.571 1.00 87.50 91 GLU A O 1
ATOM 648 N N . ASP A 1 92 ? 9.845 1.507 -16.667 1.00 87.75 92 ASP A N 1
ATOM 649 C CA . ASP A 1 92 ? 9.576 0.218 -17.303 1.00 87.75 92 ASP A CA 1
ATOM 650 C C . ASP A 1 92 ? 8.181 0.185 -17.960 1.00 87.75 92 ASP A C 1
ATOM 652 O O . ASP A 1 92 ? 7.150 0.121 -17.281 1.00 87.75 92 ASP A O 1
ATOM 656 N N . GLU A 1 93 ? 8.141 0.164 -19.296 1.00 88.38 93 GLU A N 1
ATOM 657 C CA . GLU A 1 93 ? 6.905 0.075 -20.090 1.00 88.38 93 GLU A CA 1
ATOM 658 C C . GLU A 1 93 ? 6.040 -1.145 -19.741 1.00 88.38 93 GLU A C 1
ATOM 660 O O . GLU A 1 93 ? 4.810 -1.103 -19.876 1.00 88.38 93 GLU A O 1
ATOM 665 N N . ARG A 1 94 ? 6.641 -2.236 -19.246 1.00 88.94 94 ARG A N 1
ATOM 666 C CA . ARG A 1 94 ? 5.906 -3.451 -18.857 1.00 88.94 94 ARG A CA 1
ATOM 667 C C . ARG A 1 94 ? 4.955 -3.182 -17.692 1.00 88.94 94 ARG A C 1
ATOM 669 O O . ARG A 1 94 ? 3.882 -3.783 -17.639 1.00 88.94 94 ARG A O 1
ATOM 676 N N . PHE A 1 95 ? 5.299 -2.250 -16.799 1.00 88.81 95 PHE A N 1
ATOM 677 C CA . PHE A 1 95 ? 4.420 -1.823 -15.708 1.00 88.81 95 PHE A CA 1
ATOM 678 C C . PHE A 1 95 ? 3.163 -1.125 -16.242 1.00 88.81 95 PHE A C 1
ATOM 680 O O . PHE A 1 95 ? 2.042 -1.461 -15.855 1.00 88.81 95 PHE A O 1
ATOM 687 N N . PHE A 1 96 ? 3.330 -0.206 -17.194 1.00 89.31 96 PHE A N 1
ATOM 688 C CA . PHE A 1 96 ? 2.211 0.511 -17.813 1.00 89.31 96 PHE A CA 1
ATOM 689 C C . PHE A 1 96 ? 1.354 -0.397 -18.694 1.00 89.31 96 PHE A C 1
ATOM 691 O O . PHE A 1 96 ? 0.129 -0.276 -18.699 1.00 89.31 96 PHE A O 1
ATOM 698 N N . THR A 1 97 ? 1.979 -1.353 -19.382 1.00 88.38 97 THR A N 1
ATOM 699 C CA . THR A 1 97 ? 1.272 -2.357 -20.189 1.00 88.38 97 THR A CA 1
ATOM 700 C C . THR A 1 97 ? 0.296 -3.165 -19.333 1.00 88.38 97 THR A C 1
ATOM 702 O O . THR A 1 97 ? -0.822 -3.429 -19.764 1.00 88.38 97 THR A O 1
ATOM 705 N N . LEU A 1 98 ? 0.672 -3.498 -18.094 1.00 85.44 98 LEU A N 1
ATOM 706 C CA . LEU A 1 98 ? -0.211 -4.142 -17.117 1.00 85.44 98 LEU A CA 1
ATOM 707 C C . LEU A 1 98 ? -1.378 -3.239 -16.691 1.00 85.44 98 LEU A C 1
ATOM 709 O O . LEU A 1 98 ? -2.508 -3.710 -16.578 1.00 85.44 98 LEU A O 1
ATOM 713 N N . GLY A 1 99 ? -1.121 -1.944 -16.489 1.00 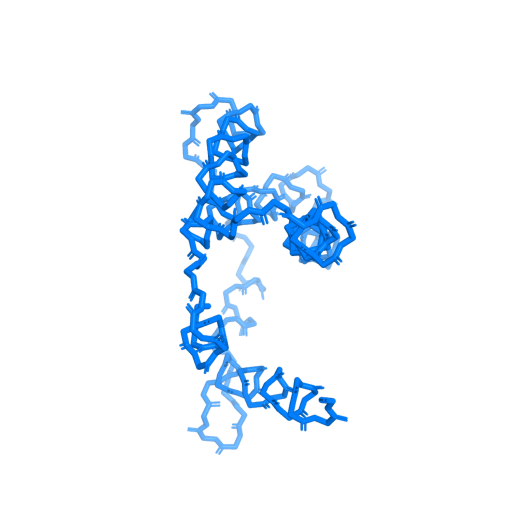85.00 99 GLY A N 1
ATOM 714 C CA . GLY A 1 99 ? -2.144 -0.967 -16.105 1.00 85.00 99 GLY A CA 1
ATOM 715 C C . GLY A 1 99 ? -3.192 -0.702 -17.191 1.00 85.00 99 GLY A C 1
ATOM 716 O O . GLY A 1 99 ? -4.367 -0.517 -16.874 1.00 85.00 99 GLY A O 1
ATOM 717 N N . TYR A 1 100 ? -2.787 -0.725 -18.463 1.00 86.44 100 TYR A N 1
ATOM 718 C CA . TYR A 1 100 ? -3.665 -0.473 -19.614 1.00 86.44 100 TYR A CA 1
ATOM 719 C C . TYR A 1 100 ? -4.078 -1.738 -20.374 1.00 86.44 100 TYR A C 1
ATOM 721 O O . TYR A 1 100 ? -4.735 -1.6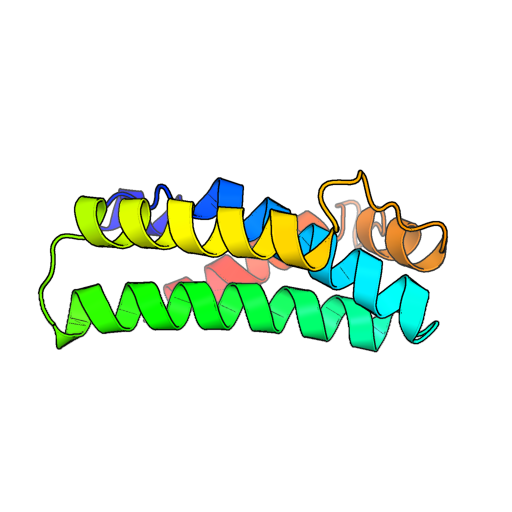39 -21.413 1.00 86.44 100 TYR A O 1
ATOM 729 N N . ALA A 1 101 ? -3.707 -2.925 -19.883 1.00 88.94 101 ALA A N 1
ATOM 730 C CA . ALA A 1 101 ? -4.104 -4.188 -20.490 1.00 88.94 101 ALA A CA 1
ATOM 731 C C . ALA A 1 101 ? -5.631 -4.242 -20.610 1.00 88.94 101 ALA A C 1
ATOM 733 O O . ALA A 1 101 ? -6.343 -3.992 -19.642 1.00 88.94 101 ALA A O 1
ATOM 734 N N . ASN A 1 102 ? -6.142 -4.569 -21.796 1.00 89.44 102 ASN A N 1
ATOM 735 C CA . ASN A 1 102 ? -7.575 -4.707 -22.032 1.00 89.44 102 ASN A CA 1
ATOM 736 C C . ASN A 1 102 ? -7.927 -6.183 -22.165 1.00 89.44 102 ASN A C 1
ATOM 738 O O . ASN A 1 102 ? -7.443 -6.869 -23.066 1.00 89.44 102 ASN A O 1
ATOM 742 N N . TRP A 1 103 ? -8.799 -6.663 -21.284 1.00 87.25 103 TRP A N 1
ATOM 743 C CA . TRP A 1 103 ? -9.325 -8.023 -21.314 1.00 87.25 103 TRP A CA 1
ATOM 744 C C . TRP A 1 103 ? -10.821 -7.963 -21.590 1.00 87.25 103 TRP A C 1
ATOM 746 O O . TRP A 1 103 ? -11.558 -7.259 -20.902 1.00 87.25 103 TRP A O 1
ATOM 756 N N . PHE A 1 104 ? -11.270 -8.681 -22.622 1.00 86.81 104 PHE A N 1
ATOM 757 C CA . PHE A 1 104 ? -12.685 -8.750 -23.013 1.00 86.81 104 PHE A CA 1
ATOM 758 C C . PHE A 1 104 ? -13.363 -7.372 -23.182 1.00 86.81 104 PHE A C 1
ATOM 760 O O . PHE A 1 104 ? -14.536 -7.204 -22.865 1.00 86.81 104 PHE A O 1
ATOM 767 N N . GLY A 1 105 ? -12.620 -6.373 -23.676 1.00 87.81 105 GLY A N 1
ATOM 768 C CA . GLY A 1 105 ? -13.130 -5.017 -23.922 1.00 87.81 105 GLY A CA 1
ATOM 769 C C . GLY A 1 105 ? -13.134 -4.082 -22.707 1.00 87.81 105 GLY A C 1
ATOM 770 O O . GLY A 1 105 ? -13.563 -2.940 -22.843 1.00 87.81 105 GLY A O 1
ATOM 771 N N . LEU A 1 106 ? -12.637 -4.529 -21.549 1.00 89.94 106 LEU A N 1
ATOM 772 C CA . LEU A 1 106 ? -12.513 -3.718 -20.336 1.00 89.94 106 LEU A CA 1
ATOM 773 C C . LEU A 1 106 ? -11.057 -3.672 -19.835 1.00 89.94 106 LEU A C 1
ATOM 775 O O . LEU A 1 106 ? -10.368 -4.698 -19.877 1.00 89.94 106 LEU A O 1
ATOM 779 N N . PRO A 1 107 ? -10.588 -2.524 -19.309 1.00 90.19 107 PRO A N 1
ATOM 780 C CA . PRO A 1 107 ? -9.283 -2.427 -18.663 1.00 90.19 107 PRO A CA 1
ATOM 781 C C . PRO A 1 107 ? -9.111 -3.431 -17.514 1.00 90.19 107 PRO A C 1
ATOM 783 O O . PRO A 1 107 ? -10.004 -3.605 -16.683 1.00 90.19 107 PRO A O 1
ATOM 786 N N . ALA A 1 108 ? -7.933 -4.046 -17.418 1.00 88.94 108 ALA A N 1
ATOM 787 C CA . ALA A 1 108 ? -7.553 -5.008 -16.383 1.00 88.94 108 ALA A CA 1
ATOM 788 C C . ALA A 1 108 ? -7.819 -4.521 -14.941 1.00 88.94 108 ALA A C 1
ATOM 790 O O . ALA A 1 108 ? -8.294 -5.329 -14.137 1.00 88.94 108 ALA A O 1
ATOM 791 N N . PRO A 1 109 ? -7.636 -3.226 -14.585 1.00 87.62 109 PRO A N 1
ATOM 792 C CA . PRO A 1 109 ? -8.000 -2.725 -13.256 1.00 87.62 109 PRO A CA 1
ATOM 793 C C . PRO A 1 109 ? -9.481 -2.910 -12.885 1.00 87.62 109 PRO A C 1
ATOM 795 O O . PRO A 1 109 ? -9.805 -3.067 -11.705 1.00 87.62 109 PRO A O 1
ATOM 798 N N . ILE A 1 110 ? -10.390 -2.936 -13.869 1.00 89.62 110 ILE A N 1
ATOM 799 C CA . ILE A 1 110 ? -11.819 -3.194 -13.632 1.00 89.62 110 ILE A CA 1
ATOM 800 C C . ILE A 1 110 ? -12.009 -4.640 -13.176 1.00 89.62 110 ILE A C 1
ATOM 802 O O . ILE A 1 110 ? -12.661 -4.885 -12.163 1.00 89.62 110 ILE A O 1
ATOM 806 N N . TRP A 1 111 ? -11.377 -5.590 -13.866 1.00 89.62 111 TRP A N 1
ATOM 807 C CA . TRP A 1 111 ? -11.416 -7.005 -13.497 1.00 89.62 111 TRP A CA 1
ATOM 808 C C . TRP A 1 111 ? -10.817 -7.260 -12.112 1.00 89.62 111 TRP A C 1
ATOM 810 O O . TRP A 1 111 ? -11.400 -8.009 -11.331 1.00 89.62 111 TRP A O 1
ATOM 820 N N . LEU A 1 112 ? -9.712 -6.590 -11.768 1.00 87.69 112 LEU A N 1
ATOM 821 C CA . LEU A 1 112 ? -9.130 -6.657 -10.422 1.00 87.69 112 LEU A CA 1
ATOM 822 C C . LEU A 1 112 ? -10.097 -6.131 -9.355 1.00 87.69 112 LEU A C 1
ATOM 824 O O . LEU A 1 112 ? -10.247 -6.746 -8.304 1.00 87.69 112 LEU A O 1
ATOM 828 N N . THR A 1 113 ? -10.793 -5.028 -9.636 1.00 87.44 113 THR A N 1
ATOM 829 C CA . THR A 1 113 ? -11.791 -4.467 -8.713 1.00 87.44 113 THR A CA 1
ATOM 830 C C . THR A 1 113 ? -12.948 -5.442 -8.493 1.00 87.44 113 THR A C 1
ATOM 832 O O . THR A 1 113 ? -13.338 -5.675 -7.351 1.00 87.44 113 THR A O 1
ATOM 835 N N . VAL A 1 114 ? -13.459 -6.059 -9.564 1.00 89.19 114 VAL A N 1
ATOM 836 C CA . VAL A 1 114 ? -14.508 -7.088 -9.478 1.00 89.19 114 VAL A CA 1
ATOM 837 C C . VAL A 1 114 ? -14.024 -8.293 -8.672 1.00 89.19 114 VAL A C 1
ATOM 839 O O . VAL A 1 114 ? -14.731 -8.735 -7.773 1.00 89.19 114 VAL A O 1
ATOM 842 N N . ALA A 1 115 ? -12.812 -8.789 -8.929 1.00 88.62 115 ALA A N 1
ATOM 843 C CA . ALA A 1 115 ? -12.239 -9.900 -8.172 1.00 88.62 115 ALA A CA 1
ATOM 844 C C . ALA A 1 115 ? -12.124 -9.578 -6.671 1.00 88.62 115 ALA A C 1
ATOM 846 O O . ALA A 1 115 ? -12.530 -10.387 -5.840 1.00 88.62 115 ALA A O 1
ATOM 847 N N . CYS A 1 116 ? -11.643 -8.382 -6.316 1.00 86.44 116 CYS A N 1
ATOM 848 C CA . CYS A 1 116 ? -11.562 -7.932 -4.924 1.00 86.44 116 CYS A CA 1
ATOM 849 C C . CYS A 1 116 ? -12.938 -7.832 -4.256 1.00 86.44 116 CYS A C 1
ATOM 851 O O . CYS A 1 116 ? -13.069 -8.214 -3.095 1.00 86.44 116 CYS A O 1
ATOM 853 N N . LEU A 1 117 ? -13.953 -7.332 -4.970 1.00 85.50 117 LEU A N 1
ATOM 854 C CA . LEU A 1 117 ? -15.328 -7.281 -4.468 1.00 85.50 117 LEU A CA 1
ATOM 855 C C . LEU A 1 117 ? -15.853 -8.685 -4.191 1.00 85.50 117 LEU A C 1
ATOM 857 O O . LEU A 1 117 ? -16.281 -8.945 -3.076 1.00 85.50 117 LEU A O 1
ATOM 861 N N . VAL A 1 118 ? -15.735 -9.596 -5.158 1.00 87.25 118 VAL A N 1
ATOM 862 C CA . VAL A 1 118 ? -16.185 -10.984 -5.007 1.00 87.25 118 VAL A CA 1
ATOM 863 C C . VAL A 1 118 ? -15.510 -11.650 -3.807 1.00 87.25 118 VAL A C 1
ATOM 865 O O . VAL A 1 118 ? -16.196 -12.228 -2.978 1.00 87.25 118 VAL A O 1
ATOM 868 N N . VAL A 1 119 ? -14.187 -11.527 -3.660 1.00 85.62 119 VAL A N 1
ATOM 869 C CA . VAL A 1 119 ? -13.452 -12.099 -2.513 1.00 85.62 119 VAL A CA 1
ATOM 870 C C . VAL A 1 119 ? -13.918 -11.515 -1.175 1.00 85.62 119 VAL A C 1
ATOM 872 O O . VAL A 1 119 ? -13.941 -12.230 -0.177 1.00 85.62 119 VAL A O 1
ATOM 875 N N . SER A 1 120 ? -14.283 -10.233 -1.154 1.00 77.06 120 SER A N 1
ATOM 876 C CA . SER A 1 120 ? -14.704 -9.532 0.064 1.00 77.06 120 SER A CA 1
ATOM 877 C C . SER A 1 120 ? -16.165 -9.803 0.442 1.00 77.06 120 SER A C 1
ATOM 879 O O . SER A 1 120 ? -16.491 -9.699 1.614 1.00 77.06 120 SER A O 1
ATOM 881 N N . ASP A 1 121 ? -17.023 -10.149 -0.523 1.00 68.69 121 ASP A N 1
ATOM 882 C CA . ASP A 1 121 ? -18.465 -10.396 -0.329 1.00 68.69 121 ASP A CA 1
ATOM 883 C C . ASP A 1 121 ? -18.767 -11.810 0.214 1.00 68.69 121 ASP A C 1
ATOM 885 O O . ASP A 1 121 ? -19.877 -12.100 0.649 1.00 68.69 121 ASP A O 1
ATOM 889 N N . TYR A 1 122 ? -17.780 -12.715 0.203 1.00 56.19 122 TYR A N 1
ATOM 890 C CA . TYR A 1 122 ? -17.920 -14.087 0.713 1.00 56.19 122 TYR A CA 1
ATOM 891 C C . TYR A 1 122 ? -17.766 -14.230 2.246 1.00 56.19 122 TYR A C 1
ATOM 893 O O . TYR A 1 122 ? -17.712 -15.362 2.736 1.00 56.19 122 TYR A O 1
ATOM 901 N N . TYR A 1 123 ? -17.726 -13.130 3.009 1.00 46.12 123 TYR A N 1
ATOM 902 C CA . TYR A 1 123 ? -17.635 -13.107 4.480 1.00 46.12 123 TYR A CA 1
ATOM 903 C C . TYR A 1 123 ? -18.464 -11.974 5.086 1.00 46.12 123 TYR A C 1
ATOM 905 O O . TYR A 1 123 ? -18.971 -12.183 6.213 1.00 46.12 123 TYR A O 1
#

Organism: Klebsiella pneumoniae (NCBI:txid573)

Sequence (123 aa):
MLFCLASGDFDLSVASVIACAGVTTAVVINLSESLWLGIAAGLLLGALSGLVNGFVIARLKINALITTLATMQIVRGLAYIISDGKAVGIEDERFFTLGYANWFGLPAPIWLTVACLVVSDYY

pLDDT: mean 90.25, std 8.37, range [46.12, 97.38]

Foldseek 3Di:
DVVQVVVVADQPQVVLLQLLLVLQLLLCCVVVVDNVRSNVRSVVSSVVLVVQLCCCCVPVVDGSVVSNVVSNVVSNVNSCVSNVNDDRDHPDVVNVCQQQPDDPNHGPVVVVVVVVVVVVVVD

Radius of gyration: 15.85 Å; chains: 1; bounding box: 37×27×44 Å

Secondary structure (DSSP, 8-state):
-HHHHHTT-----HHHHHHHHHHHHHHHHHHH--HHHHHHHHHHHHHHHHHHHHHHHHHH---HHHHHHHHHHHHHHHHHHHTTTS------HHHHHHHH-EETTEEHHHHHHHHHHHHHHT-